Protein AF-A0A6C0LN62-F1 (afdb_monomer)

Sequence (172 aa):
MAEINFSLLSEVIFTNDKAFKDIDTPTAKMLKCVSKNASLNKNIQMKIDVCKARYYFNKITDIINSVILNKEFFKRQHIGIPKINLTDFITEFDKENEVVKDGFRELIVIQYKLSLHYYTKARDYEMDDYLEDCVQYKKVLQTLGYYDYYKNYVVSKPHFIMSPENLYEYIL

Organism: NCBI:txid1070528

Secondary structure (DSSP, 8-state):
-PPP-HHHHHHHHHS-TTTTTT--HHHHHHHHHHHHHHHT-HHHHHHHHHHHHHHHHHHHHHHHHHHHHTHHHHHHTTPPPPPPP-HHHHHHHTTS-HHHHHHHHHHHHHHHHHHHHHHHH--TTTHHHHHHHHHHHHHHHHHTT-HHHHHH----S----SSTTGGG----

Mean predicted aligned error: 12.51 Å

pLDDT: mean 73.78, std 18.32, range [29.05, 95.0]

Radius of gyration: 20.53 Å; Cα contacts (8 Å, |Δi|>4): 91; chains: 1; bounding box: 46×41×60 Å

Nearest PDB structures (foldseek):
  4h6y-assembly2_B  TM=2.936E-01  e=4.068E+00  Homo sapiens
  6xcs-assembly2_B  TM=3.409E-01  e=6.488E+00  Klebsiella pneumoniae

Solvent-accessible surface area (backbone atoms only — not comparable to full-atom values): 10225 Å² total; per-residue (Å²): 132,85,79,81,62,62,66,61,55,50,52,65,71,73,72,43,80,77,77,55,73,84,55,53,71,70,59,49,51,50,52,52,50,52,52,54,53,44,69,68,30,64,71,55,44,52,52,50,32,50,53,48,12,49,49,54,48,50,54,51,49,51,55,49,48,56,48,60,74,43,37,64,60,27,55,75,69,76,39,76,75,72,75,84,83,53,66,69,58,47,69,58,55,70,74,56,55,69,66,25,51,51,48,29,52,51,53,53,44,51,50,36,52,49,27,48,52,50,32,77,67,42,55,87,90,52,29,66,62,27,46,49,49,33,53,46,43,48,49,51,29,58,73,74,66,42,48,66,56,50,74,70,60,66,91,76,69,95,79,76,75,90,68,89,75,71,82,73,78,78,77,131

Structure (mmCIF, N/CA/C/O backbone):
data_AF-A0A6C0LN62-F1
#
_entry.id   AF-A0A6C0LN62-F1
#
loop_
_atom_site.group_PDB
_atom_site.id
_atom_site.type_symbol
_atom_site.label_atom_id
_atom_site.label_alt_id
_atom_site.label_comp_id
_atom_site.label_asym_id
_atom_site.label_entity_id
_atom_site.label_seq_id
_atom_site.pdbx_PDB_ins_code
_atom_site.Cartn_x
_atom_site.Cartn_y
_atom_site.Cartn_z
_atom_site.occupancy
_atom_site.B_iso_or_equiv
_atom_site.auth_seq_id
_atom_site.auth_comp_id
_atom_site.auth_asym_id
_atom_site.auth_atom_id
_atom_site.pdbx_PDB_model_num
ATOM 1 N N . MET A 1 1 ? -12.038 29.702 20.706 1.00 35.75 1 MET A N 1
ATOM 2 C CA . MET A 1 1 ? -11.990 28.427 21.455 1.00 35.75 1 MET A CA 1
ATOM 3 C C . MET A 1 1 ? -10.961 27.553 20.770 1.00 35.75 1 MET A C 1
ATOM 5 O O . MET A 1 1 ? -11.024 27.462 19.554 1.00 35.75 1 MET A O 1
ATOM 9 N N . ALA A 1 2 ? -9.987 27.009 21.500 1.00 36.91 2 ALA A N 1
ATOM 10 C CA . ALA A 1 2 ? -9.005 26.100 20.913 1.00 36.91 2 ALA A CA 1
ATOM 11 C C . ALA A 1 2 ? -9.698 24.775 20.562 1.00 36.91 2 ALA A C 1
ATOM 13 O O . ALA A 1 2 ? -10.388 24.206 21.410 1.00 36.91 2 ALA A O 1
ATOM 14 N N . GLU A 1 3 ? -9.561 24.316 19.318 1.00 44.09 3 GLU A N 1
ATOM 15 C CA . GLU A 1 3 ? -10.065 23.007 18.907 1.00 44.09 3 GLU A CA 1
ATOM 16 C C . GLU A 1 3 ? -9.348 21.904 19.686 1.00 44.09 3 GLU A C 1
ATOM 18 O O . GLU A 1 3 ? -8.122 21.884 19.805 1.00 44.09 3 GLU A O 1
ATOM 23 N N . ILE A 1 4 ? -10.130 20.981 20.243 1.00 46.75 4 ILE A N 1
ATOM 24 C CA . ILE A 1 4 ? -9.597 19.827 20.960 1.00 46.75 4 ILE A CA 1
ATOM 25 C C . ILE A 1 4 ? -8.870 18.941 19.944 1.00 46.75 4 ILE A C 1
ATOM 27 O O . ILE A 1 4 ? -9.472 18.427 19.002 1.00 46.75 4 ILE A O 1
ATOM 31 N N . ASN A 1 5 ? -7.566 18.743 20.140 1.00 52.38 5 ASN A N 1
ATOM 32 C CA . ASN A 1 5 ? -6.755 17.896 19.274 1.00 52.38 5 ASN A CA 1
ATOM 33 C C . ASN A 1 5 ? -7.035 16.410 19.567 1.00 52.38 5 ASN A C 1
ATOM 35 O O . ASN A 1 5 ? -6.398 15.778 20.411 1.00 52.38 5 ASN A O 1
ATOM 39 N N . PHE A 1 6 ? -8.013 15.852 18.854 1.00 52.00 6 PHE A N 1
ATOM 40 C CA . PHE A 1 6 ? -8.444 14.461 19.004 1.00 52.00 6 PHE A CA 1
ATOM 41 C C . PHE A 1 6 ? -7.356 13.430 18.661 1.00 52.00 6 PHE A C 1
ATOM 43 O O . PHE A 1 6 ? -7.408 12.323 19.189 1.00 52.00 6 PHE A O 1
ATOM 50 N N . SER A 1 7 ? -6.365 13.789 17.833 1.00 45.50 7 SER A N 1
ATOM 51 C CA . SER A 1 7 ? -5.235 12.908 17.497 1.00 45.50 7 SER A CA 1
ATOM 52 C C . SER A 1 7 ? -4.346 12.673 18.719 1.00 45.50 7 SER A C 1
ATOM 54 O O . SER A 1 7 ? -4.024 11.532 19.048 1.00 45.50 7 SER A O 1
ATOM 56 N N . LEU A 1 8 ? -4.040 13.753 19.444 1.00 52.66 8 LEU A N 1
ATOM 57 C CA . LEU A 1 8 ? -3.261 13.710 20.681 1.00 52.66 8 LEU A CA 1
ATOM 58 C C . LEU A 1 8 ? -3.996 12.915 21.773 1.00 52.66 8 LEU A C 1
ATOM 60 O O . LEU A 1 8 ? -3.402 12.121 22.493 1.00 52.66 8 LEU A O 1
ATOM 64 N N . LEU A 1 9 ? -5.318 13.087 21.859 1.00 53.41 9 LEU A N 1
ATOM 65 C CA . LEU A 1 9 ? -6.171 12.356 22.799 1.00 53.41 9 LEU A CA 1
ATOM 66 C C . LEU A 1 9 ? -6.184 10.847 22.519 1.00 53.41 9 LEU A C 1
ATOM 68 O O . LEU A 1 9 ? -6.093 10.058 23.457 1.00 53.41 9 LEU A O 1
ATOM 72 N N . SER A 1 10 ? -6.255 10.436 21.249 1.00 51.62 10 SER A N 1
ATOM 73 C CA . SER A 1 10 ? -6.170 9.015 20.893 1.00 51.62 10 SER A CA 1
ATOM 74 C C . SER A 1 10 ? -4.791 8.419 21.191 1.00 51.62 10 SER A C 1
ATOM 76 O O . SER A 1 10 ? -4.705 7.317 21.725 1.00 51.62 10 SER A O 1
ATOM 78 N N . GLU A 1 11 ? -3.714 9.157 20.935 1.00 52.75 11 GLU A N 1
ATOM 79 C CA . GLU A 1 11 ? -2.347 8.701 21.205 1.00 52.75 11 GLU A CA 1
ATOM 80 C C . GLU A 1 11 ? -2.086 8.533 22.714 1.00 52.75 11 GLU A C 1
ATOM 82 O O . GLU A 1 11 ? -1.524 7.530 23.152 1.00 52.75 11 GLU A O 1
ATOM 87 N N . VAL A 1 12 ? -2.580 9.448 23.550 1.00 57.44 12 VAL A N 1
ATOM 88 C CA . VAL A 1 12 ? -2.440 9.340 25.013 1.00 57.44 12 VAL A CA 1
ATOM 89 C C . VAL A 1 12 ? -3.229 8.154 25.583 1.00 57.44 12 VAL A C 1
ATOM 91 O O . VAL A 1 12 ? -2.755 7.489 26.503 1.00 57.44 12 VAL A O 1
ATOM 94 N N . ILE A 1 13 ? -4.415 7.860 25.041 1.00 58.22 13 ILE A N 1
ATOM 95 C CA . ILE A 1 13 ? -5.285 6.788 25.550 1.00 58.22 13 ILE A CA 1
ATOM 96 C C . ILE A 1 13 ? -4.774 5.391 25.161 1.00 58.22 13 ILE A C 1
ATOM 98 O O . ILE A 1 13 ? -4.881 4.469 25.968 1.00 58.22 13 ILE A O 1
ATOM 102 N N . PHE A 1 14 ? -4.224 5.215 23.955 1.00 55.19 14 PHE A N 1
ATOM 103 C CA . PHE A 1 14 ? -3.943 3.879 23.408 1.00 55.19 14 PHE A CA 1
ATOM 104 C C . PHE A 1 14 ? -2.482 3.415 23.499 1.00 55.19 14 PHE A C 1
ATOM 106 O O . PHE A 1 14 ? -2.221 2.242 23.239 1.00 55.19 14 PHE A O 1
ATOM 113 N N . THR A 1 15 ? -1.532 4.275 23.882 1.00 49.94 15 THR A N 1
ATOM 114 C CA . THR A 1 15 ? -0.095 3.950 23.740 1.00 49.94 15 THR A CA 1
ATOM 115 C C . THR A 1 15 ? 0.636 3.669 25.054 1.00 49.94 15 THR A C 1
ATOM 117 O O . THR A 1 15 ? 1.850 3.475 25.038 1.00 49.94 15 THR A O 1
ATOM 120 N N . ASN A 1 16 ? -0.036 3.662 26.214 1.00 46.75 16 ASN A N 1
ATOM 121 C CA . ASN A 1 16 ? 0.718 3.673 27.470 1.00 46.75 16 ASN A CA 1
ATOM 122 C C . ASN A 1 16 ? 0.075 2.924 28.644 1.00 46.75 16 ASN A C 1
ATOM 124 O O . ASN A 1 16 ? -0.342 3.536 29.619 1.00 46.75 16 ASN A O 1
ATOM 128 N N . ASP A 1 17 ? 0.111 1.588 28.627 1.00 47.72 17 ASP A N 1
ATOM 129 C CA . ASP A 1 17 ? -0.267 0.750 29.783 1.00 47.72 17 ASP A CA 1
ATOM 130 C C . ASP A 1 17 ? 0.507 1.104 31.072 1.00 47.72 17 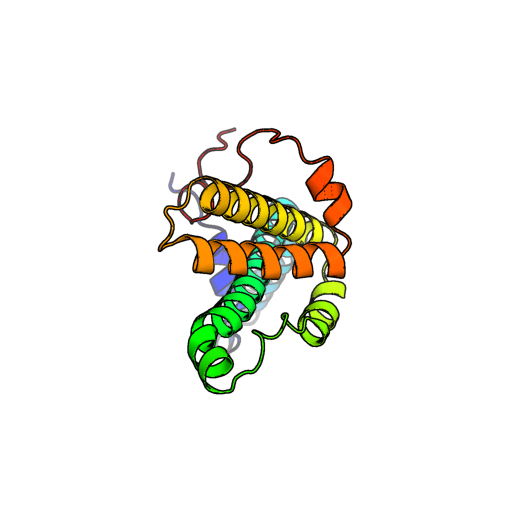ASP A C 1
ATOM 132 O O . ASP A 1 17 ? -0.004 0.935 32.179 1.00 47.72 17 ASP A O 1
ATOM 136 N N . LYS A 1 18 ? 1.725 1.662 30.960 1.00 53.06 18 LYS A N 1
ATOM 137 C CA . LYS A 1 18 ? 2.488 2.171 32.115 1.00 53.06 18 LYS A CA 1
ATOM 138 C C . LYS A 1 18 ? 1.925 3.477 32.686 1.00 53.06 18 LYS A C 1
ATOM 140 O O . LYS A 1 18 ? 2.114 3.718 33.874 1.00 53.06 18 LYS A O 1
ATOM 145 N N . ALA A 1 19 ? 1.230 4.294 31.892 1.00 54.47 19 ALA A N 1
ATOM 146 C CA . ALA A 1 19 ? 0.643 5.557 32.347 1.00 54.47 19 ALA A CA 1
ATOM 147 C C . ALA A 1 19 ? -0.597 5.363 33.235 1.00 54.47 19 ALA A C 1
ATOM 149 O O . ALA A 1 19 ? -0.949 6.264 33.990 1.00 54.47 19 ALA A O 1
ATOM 150 N N . PHE A 1 20 ? -1.238 4.189 33.185 1.00 54.16 20 PHE A N 1
ATOM 151 C CA . PHE A 1 20 ? -2.450 3.899 33.961 1.00 54.16 20 PHE A CA 1
ATOM 152 C C . PHE A 1 20 ? -2.185 3.116 35.256 1.00 54.16 20 PHE A C 1
ATOM 154 O O . PHE A 1 20 ? -3.134 2.734 35.939 1.00 54.16 20 PHE A O 1
ATOM 161 N N . LYS A 1 21 ? -0.914 2.884 35.619 1.00 55.66 21 LYS A N 1
ATOM 162 C CA . LYS A 1 21 ? -0.539 2.050 36.774 1.00 55.66 21 LYS A CA 1
ATOM 163 C C . LYS A 1 21 ? -0.995 2.627 38.125 1.00 55.66 21 LYS A C 1
ATOM 165 O O . LYS A 1 21 ? -1.314 1.851 39.019 1.00 55.66 21 LYS A O 1
ATOM 170 N N . ASP A 1 22 ? -1.086 3.954 38.230 1.00 60.59 22 ASP A N 1
ATOM 171 C CA . ASP A 1 22 ? -1.405 4.680 39.470 1.00 60.59 22 ASP A CA 1
ATOM 172 C C . ASP A 1 22 ? -2.744 5.442 39.403 1.00 60.59 22 ASP A C 1
ATOM 174 O O . ASP A 1 22 ? -2.982 6.381 40.162 1.00 60.59 22 ASP A O 1
ATOM 178 N N . ILE A 1 23 ? -3.634 5.072 38.477 1.00 63.00 23 ILE A N 1
ATOM 179 C CA . ILE A 1 23 ? -4.915 5.761 38.294 1.00 63.00 23 ILE A CA 1
ATOM 180 C C . ILE A 1 23 ? -5.984 5.147 39.200 1.00 63.00 23 ILE A C 1
ATOM 182 O O . ILE A 1 23 ? -6.214 3.936 39.194 1.00 63.00 23 ILE A O 1
ATOM 186 N N . ASP A 1 24 ? -6.667 5.996 39.972 1.00 66.75 24 ASP A N 1
ATOM 187 C CA . ASP A 1 24 ? -7.747 5.564 40.850 1.00 66.75 24 ASP A CA 1
ATOM 188 C C . ASP A 1 24 ? -8.905 4.922 40.062 1.00 66.75 24 ASP A C 1
ATOM 190 O O . ASP A 1 24 ? -9.157 5.197 38.885 1.00 66.75 24 ASP A O 1
ATOM 194 N N . THR A 1 25 ? -9.629 4.018 40.724 1.00 58.81 25 THR A N 1
ATOM 195 C CA . THR A 1 25 ? -10.687 3.221 40.086 1.00 58.81 25 THR A CA 1
ATOM 196 C C . THR A 1 25 ? -11.783 4.074 39.415 1.00 58.81 25 THR A C 1
ATOM 198 O O . THR A 1 25 ? -12.202 3.712 38.309 1.00 58.81 25 THR A O 1
ATOM 201 N N . PRO A 1 26 ? -12.282 5.174 40.017 1.00 60.34 26 PRO A N 1
ATOM 202 C CA . PRO A 1 26 ? -13.168 6.122 39.336 1.00 60.34 26 PRO A CA 1
ATOM 203 C C . PRO A 1 26 ? -12.597 6.684 38.027 1.00 60.34 26 PRO A C 1
ATOM 205 O O . PRO A 1 26 ? -13.256 6.586 36.986 1.00 60.34 26 PRO A O 1
ATOM 208 N N . THR A 1 27 ? -11.369 7.197 38.049 1.00 59.53 27 THR A N 1
ATOM 209 C CA . THR A 1 27 ? -10.712 7.787 36.875 1.00 59.53 27 THR A CA 1
ATOM 210 C C . THR A 1 27 ? -10.489 6.741 35.776 1.00 59.53 27 THR A C 1
ATOM 212 O O . THR A 1 27 ? -10.807 6.986 34.608 1.00 59.53 27 THR A O 1
ATOM 215 N N . ALA A 1 28 ? -10.081 5.519 36.132 1.00 55.53 28 ALA A N 1
ATOM 216 C CA . ALA A 1 28 ? -9.950 4.406 35.186 1.00 55.53 28 ALA A CA 1
ATOM 217 C C . ALA A 1 28 ? -11.295 4.018 34.536 1.00 55.53 28 ALA A C 1
ATOM 219 O O . ALA A 1 28 ? -11.364 3.739 33.335 1.00 55.53 28 ALA A O 1
ATOM 220 N N . LYS A 1 29 ? -12.399 4.039 35.299 1.00 52.84 29 LYS A N 1
ATOM 221 C CA . LYS A 1 29 ? -13.753 3.789 34.769 1.00 52.84 29 LYS A CA 1
ATOM 222 C C . LYS A 1 29 ? -14.208 4.891 33.813 1.00 52.84 29 LYS A C 1
ATOM 224 O O . LYS A 1 29 ? -14.812 4.576 32.785 1.00 52.84 29 LYS A O 1
ATOM 229 N N . MET A 1 30 ? -13.912 6.154 34.121 1.00 59.22 30 MET A N 1
ATOM 230 C CA . MET A 1 30 ? -14.216 7.282 33.234 1.00 59.22 30 MET A CA 1
ATOM 231 C C . MET A 1 30 ? -13.441 7.175 31.922 1.00 59.22 30 MET A C 1
ATOM 233 O O . MET A 1 30 ? -14.051 7.235 30.857 1.00 59.22 30 MET A O 1
ATOM 237 N N . LEU A 1 31 ? -12.135 6.913 31.985 1.00 61.28 31 LEU A N 1
ATOM 238 C CA . LEU A 1 31 ? -11.294 6.702 30.804 1.00 61.28 31 LEU A CA 1
ATOM 239 C C . LEU A 1 31 ? -11.781 5.524 29.957 1.00 61.28 31 LEU A C 1
ATOM 241 O O . LEU A 1 31 ? -11.891 5.649 28.738 1.00 61.28 31 LEU A O 1
ATOM 245 N N . LYS A 1 32 ? -12.169 4.407 30.585 1.00 53.75 32 LYS A N 1
ATOM 246 C CA . LYS A 1 32 ? -12.776 3.264 29.887 1.00 53.75 32 LYS A CA 1
ATOM 247 C C . LYS A 1 32 ? -14.087 3.641 29.190 1.00 53.75 32 LYS A C 1
ATOM 249 O O . LYS A 1 32 ? -14.323 3.203 28.066 1.00 53.75 32 LYS A O 1
ATOM 254 N N . CYS A 1 33 ? -14.935 4.446 29.830 1.00 57.22 33 CYS A N 1
ATOM 255 C CA . CYS A 1 33 ? -16.197 4.916 29.253 1.00 57.22 33 CYS A CA 1
ATOM 256 C C . CYS A 1 33 ? -15.961 5.857 28.063 1.00 57.22 33 CYS A C 1
ATOM 258 O O . CYS A 1 33 ? -16.545 5.660 26.999 1.00 57.22 33 CYS A O 1
ATOM 260 N N . VAL A 1 34 ? -15.049 6.821 28.210 1.00 63.84 34 VAL A N 1
ATOM 261 C CA . VAL A 1 34 ? -14.647 7.736 27.133 1.00 63.84 34 VAL A CA 1
ATOM 262 C C . VAL A 1 34 ? -14.054 6.957 25.963 1.00 63.84 34 VAL A C 1
ATOM 264 O O . VAL A 1 34 ? -14.475 7.168 24.834 1.00 63.84 34 VAL A O 1
ATOM 267 N N . SER A 1 35 ? -13.166 5.996 26.225 1.00 61.06 35 SER A N 1
ATOM 268 C CA . SER A 1 35 ? -12.560 5.142 25.192 1.00 61.06 35 SER A CA 1
ATOM 269 C C . SER A 1 35 ? -13.602 4.291 24.467 1.00 61.06 35 SER A C 1
ATOM 271 O O . SER A 1 35 ? -13.575 4.189 23.244 1.00 61.06 35 SER A O 1
ATOM 273 N N . LYS A 1 36 ? -14.570 3.729 25.205 1.00 63.81 36 LYS A N 1
ATOM 274 C CA . LYS A 1 36 ? -15.691 2.973 24.630 1.00 63.81 36 LYS A CA 1
ATOM 275 C C . LYS A 1 36 ? -16.602 3.861 23.778 1.00 63.81 36 LYS A C 1
ATOM 277 O O . LYS A 1 36 ? -17.064 3.436 22.731 1.00 63.81 36 LYS A O 1
ATOM 282 N N . ASN A 1 37 ? -16.876 5.089 24.205 1.00 66.00 37 ASN A N 1
ATOM 283 C CA . ASN A 1 37 ? -17.701 6.012 23.425 1.00 66.00 37 ASN A CA 1
ATOM 284 C C . ASN A 1 37 ? -16.940 6.562 22.211 1.00 66.00 37 ASN A C 1
ATOM 286 O O . ASN A 1 37 ? -17.536 6.770 21.157 1.00 66.00 37 ASN A O 1
ATOM 290 N N . ALA A 1 38 ? -15.626 6.750 22.334 1.00 65.75 38 ALA A N 1
ATOM 291 C CA . ALA A 1 38 ? -14.758 7.141 21.235 1.00 65.75 38 ALA A CA 1
ATOM 292 C C . ALA A 1 38 ? -14.659 6.039 20.171 1.00 65.75 38 ALA A C 1
ATOM 294 O O . ALA A 1 38 ? -14.743 6.352 18.988 1.00 65.75 38 ALA A O 1
ATOM 295 N N . SER A 1 39 ? -14.578 4.762 20.563 1.00 61.25 39 SER A N 1
ATOM 296 C CA . SER A 1 39 ? -14.586 3.641 19.608 1.00 61.25 39 SER A CA 1
ATOM 297 C C . SER A 1 39 ? -15.930 3.456 18.896 1.00 61.25 39 SER A C 1
ATOM 299 O O . SER A 1 39 ? -15.983 2.895 17.806 1.00 61.25 39 SER A O 1
ATOM 301 N N . LEU A 1 40 ? -17.022 3.959 19.478 1.00 71.88 40 LEU A N 1
ATOM 302 C CA . LEU A 1 40 ? -18.343 4.003 18.843 1.00 71.88 40 LEU A CA 1
ATOM 303 C C . LEU A 1 40 ? -18.545 5.256 17.975 1.00 71.88 40 LEU A C 1
ATOM 305 O O . LEU A 1 40 ? -19.525 5.346 17.230 1.00 71.88 40 LEU A O 1
ATOM 309 N N . ASN A 1 41 ? -17.638 6.234 18.053 1.00 75.94 41 ASN A N 1
ATOM 310 C CA . ASN A 1 41 ? -17.713 7.446 17.257 1.00 75.94 41 ASN A CA 1
ATOM 311 C C . ASN A 1 41 ? -17.158 7.187 15.850 1.00 75.94 41 ASN A C 1
ATOM 313 O O . ASN A 1 41 ? -15.955 7.013 15.653 1.00 75.94 41 ASN A O 1
ATOM 317 N N . LYS A 1 42 ? -18.045 7.233 14.852 1.00 72.94 42 LYS A N 1
ATOM 318 C CA . LYS A 1 42 ? -17.702 6.979 13.445 1.00 72.94 42 LYS A CA 1
ATOM 319 C C . LYS A 1 42 ? -16.600 7.898 12.908 1.00 72.94 42 LYS A C 1
ATOM 321 O O . LYS A 1 42 ? -15.765 7.439 12.140 1.00 72.94 42 LYS A O 1
ATOM 326 N N . ASN A 1 43 ? -16.562 9.165 13.327 1.00 68.44 43 ASN A N 1
ATOM 327 C CA . ASN A 1 43 ? -15.561 10.123 12.849 1.00 68.44 43 ASN A CA 1
ATOM 328 C C . ASN A 1 43 ? -14.170 9.811 13.415 1.00 68.44 43 ASN A C 1
ATOM 330 O O . ASN A 1 43 ? -13.174 9.939 12.705 1.00 68.44 43 ASN A O 1
ATOM 334 N N . ILE A 1 44 ? -14.098 9.383 14.680 1.00 69.31 44 ILE A N 1
ATOM 335 C CA . ILE A 1 44 ? -12.841 8.950 15.307 1.00 69.31 44 ILE A CA 1
ATOM 336 C C . ILE A 1 44 ? -12.361 7.653 14.655 1.00 69.31 44 ILE A C 1
ATOM 338 O O . ILE A 1 44 ? -11.200 7.572 14.260 1.00 69.31 44 ILE A O 1
ATOM 342 N N . GLN A 1 45 ? -13.259 6.682 14.470 1.00 71.31 45 GLN A N 1
ATOM 343 C CA . GLN A 1 45 ? -12.933 5.416 13.815 1.00 71.31 45 GLN A CA 1
ATOM 344 C C . GLN A 1 45 ? -12.401 5.638 12.392 1.00 71.31 45 GLN A C 1
ATOM 346 O O . GLN A 1 45 ? -11.340 5.128 12.051 1.00 71.31 45 GLN A O 1
ATOM 351 N N . MET A 1 46 ? -13.059 6.495 11.608 1.00 71.38 46 MET A N 1
ATOM 352 C CA . MET A 1 46 ? -12.608 6.846 10.261 1.00 71.38 46 MET A CA 1
ATOM 353 C C . MET A 1 46 ? -11.213 7.487 10.261 1.00 71.38 46 MET A C 1
ATOM 355 O O . MET A 1 46 ? -10.385 7.149 9.420 1.00 71.38 46 MET A O 1
ATOM 359 N N . LYS A 1 47 ? -10.906 8.379 11.216 1.00 73.25 47 LYS A N 1
ATOM 360 C CA . LYS A 1 47 ? -9.551 8.949 11.345 1.00 73.25 47 LYS A CA 1
ATOM 361 C C . LYS A 1 47 ? -8.507 7.881 11.684 1.00 73.25 47 LYS A C 1
ATOM 363 O O . LYS A 1 47 ? -7.418 7.909 11.117 1.00 73.25 47 LYS A O 1
ATOM 368 N N . ILE A 1 48 ? -8.838 6.937 12.566 1.00 75.25 48 ILE A N 1
ATOM 369 C CA . ILE A 1 48 ? -7.961 5.804 12.898 1.00 75.25 48 ILE A CA 1
ATOM 370 C C . ILE A 1 48 ? -7.709 4.944 11.655 1.00 75.25 48 ILE A C 1
ATOM 372 O O . ILE A 1 48 ? -6.559 4.607 11.373 1.00 75.25 48 ILE A O 1
ATOM 376 N N . ASP A 1 49 ? -8.753 4.635 10.887 1.00 79.25 49 ASP A N 1
ATOM 377 C CA . ASP A 1 49 ? -8.641 3.834 9.667 1.00 79.25 49 ASP A CA 1
ATOM 378 C C . ASP A 1 49 ? -7.778 4.539 8.604 1.00 79.25 49 ASP A C 1
ATOM 380 O O . ASP A 1 49 ? -6.924 3.909 7.980 1.00 79.25 49 ASP A O 1
ATOM 384 N N . VAL A 1 50 ? -7.895 5.866 8.463 1.00 78.50 50 VAL A N 1
ATOM 385 C CA . VAL A 1 50 ? -7.015 6.668 7.590 1.00 78.50 50 VAL A CA 1
ATOM 386 C C . VAL A 1 50 ? -5.555 6.611 8.051 1.00 78.50 50 VAL A C 1
ATOM 388 O O . VAL A 1 50 ? -4.651 6.436 7.230 1.00 78.50 50 VAL A O 1
ATOM 391 N N . CYS A 1 51 ? -5.295 6.732 9.355 1.00 81.44 51 CYS A N 1
ATOM 392 C CA . CYS A 1 51 ? -3.940 6.600 9.897 1.00 81.44 51 CYS A CA 1
ATOM 393 C C . CYS A 1 51 ? -3.365 5.199 9.648 1.00 81.44 51 CYS A C 1
ATOM 395 O O . CYS A 1 51 ? -2.203 5.073 9.262 1.00 81.44 51 CYS A O 1
ATOM 397 N N . LYS A 1 52 ? -4.180 4.151 9.796 1.00 85.44 52 LYS A N 1
ATOM 398 C CA . LYS A 1 52 ? -3.783 2.775 9.479 1.00 85.44 52 LYS A CA 1
ATOM 399 C C . LYS A 1 52 ? -3.496 2.575 7.993 1.00 85.44 52 LYS A C 1
ATOM 401 O O . LYS A 1 52 ? -2.483 1.973 7.655 1.00 85.44 52 LYS A O 1
ATOM 406 N N . ALA A 1 53 ? -4.324 3.116 7.100 1.00 85.44 53 ALA A N 1
ATOM 407 C CA . ALA A 1 53 ? -4.072 3.056 5.660 1.00 85.44 53 ALA A CA 1
ATOM 408 C C . ALA A 1 53 ? -2.703 3.664 5.304 1.00 85.44 53 ALA A C 1
ATOM 410 O O . ALA A 1 53 ? -1.928 3.073 4.549 1.00 85.44 53 ALA A O 1
ATOM 411 N N . ARG A 1 54 ? -2.363 4.805 5.921 1.00 86.69 54 ARG A N 1
ATOM 412 C CA . ARG A 1 54 ? -1.039 5.438 5.788 1.00 86.69 54 ARG A CA 1
ATOM 413 C C . ARG A 1 54 ? 0.085 4.588 6.370 1.00 86.69 54 ARG A C 1
ATOM 415 O O . ARG A 1 54 ? 1.146 4.509 5.763 1.00 86.69 54 ARG A O 1
ATOM 422 N N . TYR A 1 55 ? -0.138 3.944 7.513 1.00 92.06 55 TYR A N 1
ATOM 423 C CA . TYR A 1 55 ? 0.836 3.023 8.097 1.00 92.06 55 TYR A CA 1
ATOM 424 C C . TYR A 1 55 ? 1.199 1.898 7.117 1.00 92.06 55 TYR A C 1
ATOM 426 O O . TYR A 1 55 ? 2.380 1.686 6.844 1.00 92.06 55 TYR A O 1
ATOM 434 N N . TYR A 1 56 ? 0.203 1.239 6.515 1.00 94.81 56 TYR A N 1
ATOM 435 C CA . TYR A 1 56 ? 0.455 0.197 5.514 1.00 94.81 56 TYR A CA 1
ATOM 436 C C . TYR A 1 56 ? 1.122 0.746 4.249 1.00 94.81 56 TYR A C 1
ATOM 438 O O . TYR A 1 56 ? 2.001 0.091 3.689 1.00 94.81 56 TYR A O 1
ATOM 446 N N . PHE A 1 57 ? 0.754 1.954 3.815 1.00 94.56 57 PHE A N 1
ATOM 447 C CA . PHE A 1 57 ? 1.404 2.622 2.687 1.00 94.56 57 PHE A CA 1
ATOM 448 C C . PHE A 1 57 ? 2.892 2.886 2.949 1.00 94.56 57 PHE A C 1
ATOM 450 O O . PHE A 1 57 ? 3.734 2.546 2.117 1.00 94.56 57 PHE A O 1
ATOM 457 N N . ASN A 1 58 ? 3.233 3.427 4.118 1.00 92.19 58 ASN A N 1
ATOM 458 C CA . ASN A 1 58 ? 4.625 3.659 4.499 1.00 92.19 58 ASN A CA 1
ATOM 459 C C . ASN A 1 58 ? 5.387 2.335 4.589 1.00 92.19 58 ASN A C 1
ATOM 461 O O . ASN A 1 58 ? 6.460 2.210 4.014 1.00 92.19 58 ASN A O 1
ATOM 465 N N . LYS A 1 59 ? 4.783 1.310 5.199 1.00 94.62 59 LYS A N 1
ATOM 466 C CA . LYS A 1 59 ? 5.374 -0.028 5.294 1.00 94.62 59 LYS A CA 1
ATOM 467 C C . LYS A 1 59 ? 5.705 -0.619 3.921 1.00 94.62 59 LYS A C 1
ATOM 469 O O . LYS A 1 59 ? 6.776 -1.196 3.757 1.00 94.62 59 LYS A O 1
ATOM 474 N N . ILE A 1 60 ? 4.826 -0.470 2.924 1.00 94.69 60 ILE A N 1
ATOM 475 C CA . ILE A 1 60 ? 5.128 -0.959 1.571 1.00 94.69 60 ILE A CA 1
ATOM 476 C C . ILE A 1 60 ? 6.184 -0.109 0.872 1.00 94.69 60 ILE A C 1
ATOM 478 O O . ILE A 1 60 ? 7.038 -0.657 0.180 1.00 94.69 60 ILE A O 1
ATOM 482 N N . THR A 1 61 ? 6.150 1.205 1.082 1.00 92.31 61 THR A N 1
ATOM 483 C CA . THR A 1 61 ? 7.155 2.132 0.558 1.00 92.31 61 THR A CA 1
ATOM 484 C C . THR A 1 61 ? 8.539 1.789 1.106 1.00 92.31 61 THR A C 1
ATOM 486 O O . THR A 1 61 ? 9.493 1.717 0.340 1.00 92.31 61 THR A O 1
ATOM 489 N N . ASP A 1 62 ? 8.650 1.472 2.395 1.00 92.31 62 ASP A N 1
ATOM 490 C CA . ASP A 1 62 ? 9.905 1.054 3.024 1.00 92.31 62 ASP A CA 1
ATOM 491 C C . ASP A 1 62 ? 10.425 -0.266 2.436 1.00 92.31 62 ASP A C 1
ATOM 493 O O . ASP A 1 62 ? 11.615 -0.390 2.135 1.00 92.31 62 ASP A O 1
ATOM 497 N N . ILE A 1 63 ? 9.534 -1.238 2.199 1.00 91.75 63 ILE A N 1
ATOM 498 C CA . ILE A 1 63 ? 9.885 -2.499 1.527 1.00 91.75 63 ILE A CA 1
ATOM 499 C C . ILE A 1 63 ? 10.415 -2.219 0.113 1.00 91.75 63 ILE A C 1
ATOM 501 O O . ILE A 1 63 ? 11.465 -2.745 -0.259 1.00 91.75 63 ILE A O 1
ATOM 505 N N . ILE A 1 64 ? 9.738 -1.371 -0.662 1.00 91.00 64 ILE A N 1
ATOM 506 C CA . ILE A 1 64 ? 10.159 -0.993 -2.019 1.00 91.00 64 ILE A CA 1
ATOM 507 C C . ILE A 1 64 ? 11.514 -0.278 -1.991 1.00 91.00 64 ILE A C 1
ATOM 509 O O . ILE A 1 64 ? 12.441 -0.692 -2.690 1.00 91.00 64 ILE A O 1
ATOM 513 N N . ASN A 1 65 ? 11.667 0.726 -1.131 1.00 89.31 65 ASN A N 1
ATOM 514 C CA . ASN A 1 65 ? 12.906 1.481 -0.973 1.00 89.31 65 ASN A CA 1
ATOM 515 C C . ASN A 1 65 ? 14.072 0.567 -0.594 1.00 89.31 65 ASN A C 1
ATOM 517 O O . ASN A 1 65 ? 15.169 0.723 -1.121 1.00 89.31 65 ASN A O 1
ATOM 521 N N . SER A 1 66 ? 13.843 -0.430 0.266 1.00 87.94 66 SER A N 1
ATOM 522 C CA . SER A 1 66 ? 14.880 -1.400 0.626 1.00 87.94 66 SER A CA 1
ATOM 523 C C . SER A 1 66 ? 15.373 -2.214 -0.578 1.00 87.94 66 SER A C 1
ATOM 525 O O . SER A 1 66 ? 16.566 -2.498 -0.682 1.00 87.94 66 SER A O 1
ATOM 527 N N . VAL A 1 67 ? 14.491 -2.549 -1.524 1.00 86.00 67 VAL A N 1
ATOM 528 C CA . VAL A 1 67 ? 14.864 -3.248 -2.762 1.00 86.00 67 VAL A CA 1
ATOM 529 C C . VAL A 1 67 ? 15.657 -2.319 -3.682 1.00 86.00 67 VAL A C 1
ATOM 531 O O . VAL A 1 67 ? 16.709 -2.714 -4.188 1.00 86.00 67 VAL A O 1
ATOM 534 N N . ILE A 1 68 ? 15.192 -1.080 -3.851 1.00 84.94 68 ILE A N 1
ATOM 535 C CA . ILE A 1 68 ? 15.810 -0.088 -4.742 1.00 84.94 68 ILE A CA 1
ATOM 536 C C . ILE A 1 68 ? 17.189 0.341 -4.230 1.00 84.94 68 ILE A C 1
ATOM 538 O O . ILE A 1 68 ? 18.148 0.372 -4.999 1.00 84.94 68 ILE A O 1
ATOM 542 N N . LEU A 1 69 ? 17.343 0.597 -2.928 1.00 84.38 69 LEU A N 1
ATOM 543 C CA . LEU A 1 69 ? 18.632 0.969 -2.330 1.00 84.38 69 LEU A CA 1
ATOM 544 C C . LEU A 1 69 ? 19.695 -0.124 -2.507 1.00 84.38 69 LEU A C 1
ATOM 546 O O . LEU A 1 69 ? 20.880 0.175 -2.642 1.00 84.38 69 LEU A O 1
ATOM 550 N N . ASN A 1 70 ? 19.278 -1.389 -2.570 1.00 83.00 70 ASN A N 1
ATOM 551 C CA . ASN A 1 70 ? 20.173 -2.520 -2.802 1.00 83.00 70 ASN A CA 1
ATOM 552 C C . ASN A 1 70 ? 20.415 -2.816 -4.298 1.00 83.00 70 ASN A C 1
ATOM 554 O O . ASN A 1 70 ? 21.111 -3.782 -4.620 1.00 83.00 70 ASN A O 1
ATOM 558 N N . LYS A 1 71 ? 19.915 -1.989 -5.232 1.00 80.12 71 LYS A N 1
ATOM 559 C CA . LYS A 1 71 ? 20.056 -2.215 -6.685 1.00 80.12 71 LYS A CA 1
ATOM 560 C C . LYS A 1 71 ? 21.502 -2.419 -7.134 1.00 80.12 71 LYS A C 1
ATOM 562 O O . LYS A 1 71 ? 21.786 -3.326 -7.910 1.00 80.12 71 LYS A O 1
ATOM 567 N N . GLU A 1 72 ? 22.427 -1.612 -6.617 1.00 78.00 72 GLU A N 1
ATOM 568 C CA . GLU A 1 72 ? 23.841 -1.662 -7.004 1.00 78.00 72 GLU A CA 1
ATOM 569 C C . GLU A 1 72 ? 24.515 -2.940 -6.507 1.00 78.00 72 GLU A C 1
ATOM 571 O O . GLU A 1 72 ? 25.383 -3.496 -7.179 1.00 78.00 72 GLU A O 1
ATOM 576 N N . PHE A 1 73 ? 24.081 -3.451 -5.354 1.00 82.12 73 PHE A N 1
ATOM 577 C CA . PHE A 1 73 ? 24.522 -4.747 -4.860 1.00 82.12 73 PHE A CA 1
ATOM 578 C C . PHE A 1 73 ? 24.074 -5.871 -5.805 1.00 82.12 73 PHE A C 1
ATOM 580 O O . PHE A 1 73 ? 24.908 -6.676 -6.218 1.00 82.12 73 PHE A O 1
ATOM 587 N N . PHE A 1 74 ? 22.805 -5.886 -6.226 1.00 81.19 74 PHE A N 1
ATOM 588 C CA . PHE A 1 74 ? 22.298 -6.889 -7.172 1.00 81.19 74 PHE A CA 1
ATOM 589 C C . PHE A 1 74 ? 22.992 -6.798 -8.539 1.00 81.19 74 PHE A C 1
ATOM 591 O O . PHE A 1 74 ? 23.472 -7.815 -9.048 1.00 81.19 74 PHE A O 1
ATOM 598 N N . LYS A 1 75 ? 23.164 -5.578 -9.076 1.00 79.38 75 LYS A N 1
ATOM 599 C CA . LYS A 1 75 ? 23.903 -5.329 -10.327 1.00 79.38 75 LYS A CA 1
ATOM 600 C C . LYS A 1 7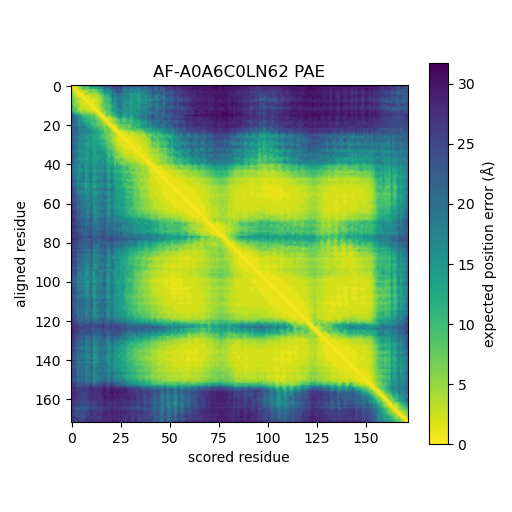5 ? 25.330 -5.888 -10.265 1.00 79.38 75 LYS A C 1
ATOM 602 O O . LYS A 1 75 ? 25.751 -6.573 -11.195 1.00 79.38 75 LYS A O 1
ATOM 607 N N . ARG A 1 76 ? 26.057 -5.665 -9.160 1.00 82.19 76 ARG A N 1
ATOM 608 C CA . ARG A 1 76 ? 27.422 -6.199 -8.954 1.00 82.19 76 ARG A CA 1
ATOM 609 C C . ARG A 1 76 ? 27.476 -7.719 -8.864 1.00 82.19 76 ARG A C 1
ATOM 611 O O . ARG A 1 76 ? 28.492 -8.303 -9.221 1.00 82.19 76 ARG A O 1
ATOM 618 N N . GLN A 1 77 ? 26.410 -8.357 -8.392 1.00 82.31 77 GLN A N 1
ATOM 619 C CA . GLN A 1 77 ? 26.315 -9.815 -8.364 1.00 82.31 77 GLN A CA 1
ATOM 620 C C . GLN A 1 77 ? 25.841 -10.417 -9.694 1.00 82.31 77 GLN A C 1
ATOM 622 O O . GLN A 1 77 ? 25.718 -11.634 -9.790 1.00 82.31 77 GLN A O 1
ATOM 627 N N . HIS A 1 78 ? 25.578 -9.595 -10.720 1.00 76.69 78 HIS A N 1
ATOM 628 C CA . HIS A 1 78 ? 24.930 -10.013 -11.968 1.00 76.69 78 HIS A CA 1
ATOM 629 C C . HIS A 1 78 ? 23.566 -10.688 -11.739 1.00 76.69 78 HIS A C 1
ATOM 631 O O . HIS A 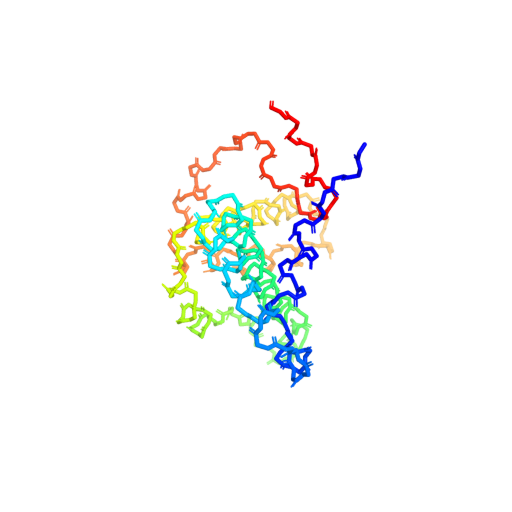1 78 ? 23.122 -11.516 -12.536 1.00 76.69 78 HIS A O 1
ATOM 637 N N . ILE A 1 79 ? 22.889 -10.316 -10.651 1.00 76.56 79 ILE A N 1
ATOM 638 C CA . ILE A 1 79 ? 21.539 -10.762 -10.317 1.00 76.56 79 ILE A CA 1
ATOM 639 C C . ILE A 1 79 ? 20.594 -9.605 -10.656 1.00 76.56 79 ILE A C 1
ATOM 641 O O . ILE A 1 79 ? 20.873 -8.449 -10.342 1.00 76.56 79 ILE A O 1
ATOM 645 N N . GLY A 1 80 ? 19.478 -9.892 -11.329 1.00 73.88 80 GLY A N 1
ATOM 646 C CA . GLY A 1 80 ? 18.439 -8.883 -11.550 1.00 73.88 80 GLY A CA 1
ATOM 647 C C . GLY A 1 80 ? 17.880 -8.369 -10.220 1.00 73.88 80 GLY A C 1
ATOM 648 O O . GLY A 1 80 ? 17.865 -9.101 -9.231 1.00 73.88 80 GLY A O 1
ATOM 649 N N . ILE A 1 81 ? 17.399 -7.124 -10.186 1.00 76.56 81 ILE A N 1
ATOM 650 C CA . ILE A 1 81 ? 16.761 -6.577 -8.982 1.00 76.56 81 ILE A CA 1
ATOM 651 C C . ILE A 1 81 ? 15.538 -7.450 -8.656 1.00 76.56 81 ILE A C 1
ATOM 653 O O . ILE A 1 81 ? 14.661 -7.626 -9.513 1.00 76.56 81 ILE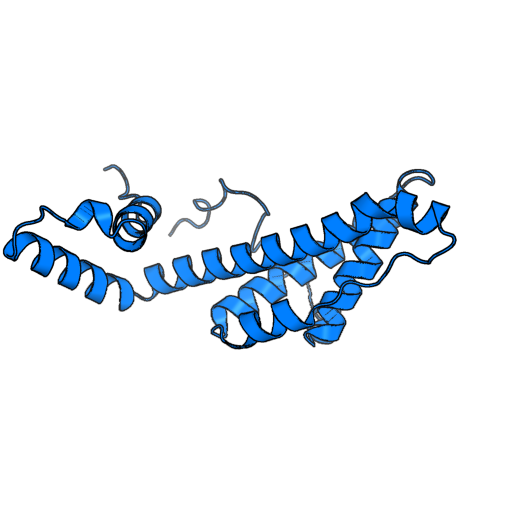 A O 1
ATOM 657 N N . PRO A 1 82 ? 15.471 -8.053 -7.456 1.00 81.06 82 PRO A N 1
ATOM 658 C CA . PRO A 1 82 ? 14.362 -8.917 -7.105 1.00 81.06 82 PRO A CA 1
ATOM 659 C C . PRO A 1 82 ? 13.079 -8.093 -7.028 1.00 81.06 82 PRO A C 1
ATOM 661 O O . PRO A 1 82 ? 13.059 -6.962 -6.549 1.00 81.06 82 PRO A O 1
ATOM 664 N N . LYS A 1 83 ? 11.970 -8.675 -7.482 1.00 79.69 83 LYS A N 1
ATOM 665 C CA . LYS A 1 83 ? 10.653 -8.096 -7.211 1.00 79.69 83 LYS A CA 1
ATOM 666 C C . LYS A 1 83 ? 10.347 -8.254 -5.728 1.00 79.69 83 LYS A C 1
ATOM 668 O O . LYS A 1 83 ? 10.647 -9.303 -5.155 1.00 79.69 83 LYS A O 1
ATOM 673 N N . ILE A 1 84 ? 9.704 -7.250 -5.141 1.00 85.44 84 ILE A N 1
ATOM 674 C CA . ILE A 1 84 ? 9.229 -7.312 -3.754 1.00 85.44 84 ILE A CA 1
ATOM 675 C C . ILE A 1 84 ? 8.446 -8.608 -3.476 1.00 85.44 84 ILE A C 1
ATOM 677 O O . ILE A 1 84 ? 7.582 -9.024 -4.259 1.00 85.44 84 ILE A O 1
ATOM 681 N N . ASN A 1 85 ? 8.744 -9.237 -2.338 1.00 85.69 85 ASN A N 1
ATOM 682 C CA . ASN A 1 85 ? 7.938 -10.318 -1.780 1.00 85.69 85 ASN A CA 1
ATOM 683 C C . ASN A 1 85 ? 6.919 -9.709 -0.814 1.00 85.69 85 ASN A C 1
ATOM 685 O O . ASN A 1 85 ? 7.290 -9.028 0.135 1.00 85.69 85 ASN A O 1
ATOM 689 N N . LEU A 1 86 ? 5.637 -9.946 -1.081 1.00 90.50 86 LEU A N 1
ATOM 690 C CA . LEU A 1 86 ? 4.526 -9.339 -0.351 1.00 90.50 86 LEU A CA 1
ATOM 691 C C . LEU A 1 86 ? 3.793 -10.317 0.570 1.00 90.50 86 LEU A C 1
ATOM 693 O O . LEU A 1 86 ? 2.783 -9.942 1.149 1.00 90.50 86 LEU A O 1
ATOM 697 N N . THR A 1 87 ? 4.266 -11.556 0.710 1.00 90.56 87 THR A N 1
ATOM 698 C CA . THR A 1 87 ? 3.526 -12.624 1.411 1.00 90.56 87 THR A CA 1
ATOM 699 C C . THR A 1 87 ? 3.180 -12.239 2.852 1.00 90.56 87 THR A C 1
ATOM 701 O O . THR A 1 87 ? 2.015 -12.304 3.252 1.00 90.56 87 THR A O 1
ATOM 704 N N . ASP A 1 88 ? 4.169 -11.762 3.609 1.00 89.50 88 ASP A N 1
ATOM 705 C CA . ASP A 1 88 ? 3.971 -11.367 5.007 1.00 89.50 88 ASP A CA 1
ATOM 706 C C . ASP A 1 88 ? 3.094 -10.116 5.114 1.00 89.50 88 ASP A C 1
ATOM 708 O O . ASP A 1 88 ? 2.197 -10.049 5.954 1.00 89.50 88 ASP A O 1
ATOM 712 N N . PHE A 1 89 ? 3.299 -9.154 4.205 1.00 93.31 89 PHE A N 1
ATOM 713 C CA . PHE A 1 89 ? 2.482 -7.945 4.128 1.00 93.31 89 PHE A CA 1
ATOM 714 C C . PHE A 1 89 ? 1.006 -8.281 3.893 1.00 93.31 89 PHE A C 1
ATOM 716 O O . PHE A 1 89 ? 0.153 -7.782 4.617 1.00 93.31 89 PHE A O 1
ATOM 723 N N . ILE A 1 90 ? 0.704 -9.142 2.917 1.00 93.38 90 ILE A N 1
ATOM 724 C CA . ILE A 1 90 ? -0.668 -9.538 2.566 1.00 93.38 90 ILE A CA 1
ATOM 725 C C . ILE A 1 90 ? -1.331 -10.250 3.740 1.00 93.38 90 ILE A C 1
ATOM 727 O O . ILE A 1 90 ? -2.451 -9.917 4.107 1.00 93.38 90 ILE A O 1
ATOM 731 N N . THR A 1 91 ? -0.617 -11.176 4.382 1.00 92.81 91 THR A N 1
ATOM 732 C CA . THR A 1 91 ? -1.145 -11.946 5.520 1.00 92.81 91 THR A CA 1
ATOM 733 C C . THR A 1 91 ? -1.584 -11.045 6.680 1.00 92.81 91 THR A C 1
ATOM 735 O O . THR A 1 91 ? -2.537 -11.355 7.403 1.00 92.81 91 THR A O 1
ATOM 738 N N . GLU A 1 92 ? -0.880 -9.936 6.892 1.00 93.25 92 GLU A N 1
ATOM 739 C CA . GLU A 1 92 ? -1.243 -8.922 7.879 1.00 93.25 92 GLU A CA 1
ATOM 740 C C . GLU A 1 92 ? -2.378 -8.023 7.374 1.00 93.25 92 GLU A C 1
ATOM 742 O O . GLU A 1 92 ? -3.393 -7.871 8.052 1.00 93.25 92 GLU A O 1
ATOM 747 N N . PHE A 1 93 ? -2.229 -7.491 6.162 1.00 94.12 93 PHE A N 1
ATOM 748 C CA . PHE A 1 93 ? -3.125 -6.509 5.562 1.00 94.12 93 PHE A CA 1
ATOM 749 C C . PHE A 1 93 ? -4.529 -7.060 5.256 1.00 94.12 93 PHE A C 1
ATOM 751 O O . PHE A 1 93 ? -5.521 -6.340 5.385 1.00 94.12 93 PHE A O 1
ATOM 758 N N . ASP A 1 94 ? -4.656 -8.349 4.936 1.00 93.75 94 ASP A N 1
ATOM 759 C CA . ASP A 1 94 ? -5.944 -8.997 4.651 1.00 93.75 94 ASP A CA 1
ATOM 760 C C . ASP A 1 94 ? -6.906 -8.972 5.845 1.00 93.75 94 ASP A C 1
ATOM 762 O O . ASP A 1 94 ? -8.127 -9.011 5.657 1.00 93.75 94 ASP A O 1
ATOM 766 N N . LYS A 1 95 ? -6.373 -8.856 7.066 1.00 93.88 95 LYS A N 1
ATOM 767 C CA . LYS A 1 95 ? -7.151 -8.801 8.313 1.00 93.88 95 LYS A CA 1
ATOM 768 C C . LYS A 1 95 ? -7.786 -7.434 8.566 1.00 93.88 95 LYS A C 1
ATOM 770 O O . LYS A 1 95 ? -8.603 -7.312 9.478 1.00 93.88 95 LYS A O 1
ATOM 775 N N . GLU A 1 96 ? -7.407 -6.409 7.808 1.00 93.62 96 GLU A N 1
ATOM 776 C CA . GLU A 1 96 ? -7.933 -5.059 7.989 1.00 93.62 96 GLU A CA 1
ATOM 777 C C . GLU A 1 96 ? -9.331 -4.889 7.385 1.00 93.62 96 GLU A C 1
ATOM 779 O O . GLU A 1 96 ? -9.784 -5.653 6.527 1.00 93.62 96 GLU A O 1
ATOM 784 N N . ASN A 1 97 ? -10.020 -3.848 7.851 1.00 89.44 97 ASN A N 1
ATOM 785 C CA . ASN A 1 97 ? -11.342 -3.489 7.356 1.00 89.44 97 ASN A CA 1
ATOM 786 C C . ASN A 1 97 ? -11.282 -2.821 5.968 1.00 89.44 97 ASN A C 1
ATOM 788 O O . ASN A 1 97 ? -10.237 -2.342 5.525 1.00 89.44 97 ASN A O 1
ATOM 792 N N . GLU A 1 98 ? -12.434 -2.755 5.299 1.00 87.56 98 GLU A N 1
ATOM 793 C CA . GLU A 1 98 ? -12.545 -2.207 3.942 1.00 87.56 98 GLU A CA 1
ATOM 794 C C . GLU A 1 98 ? -12.142 -0.730 3.843 1.00 87.56 98 GLU A C 1
ATOM 796 O O . GLU A 1 98 ? -11.546 -0.338 2.849 1.00 87.56 98 GLU A O 1
ATOM 801 N N . VAL A 1 99 ? -12.366 0.086 4.880 1.00 81.50 99 VAL A N 1
ATOM 802 C CA . VAL A 1 99 ? -11.985 1.513 4.866 1.00 81.50 99 VAL A CA 1
ATOM 803 C C . VAL A 1 99 ? -10.465 1.669 4.818 1.00 81.50 99 VAL A C 1
ATOM 805 O O . VAL A 1 99 ? -9.943 2.476 4.046 1.00 81.50 99 VAL A O 1
ATOM 808 N N . VAL A 1 100 ? -9.739 0.868 5.605 1.00 85.06 100 VAL A N 1
ATOM 809 C CA . VAL A 1 100 ? -8.268 0.827 5.572 1.00 85.06 100 VAL A CA 1
ATOM 810 C C . VAL A 1 100 ? -7.782 0.356 4.201 1.00 85.06 100 VAL A C 1
ATOM 812 O O . VAL A 1 100 ? -6.867 0.958 3.633 1.00 85.06 100 VAL A O 1
ATOM 815 N N . LYS A 1 101 ? -8.408 -0.691 3.649 1.00 89.88 101 LYS A N 1
ATOM 816 C CA . LYS A 1 101 ? -8.047 -1.256 2.341 1.00 89.88 101 LYS A CA 1
ATOM 817 C C . LYS A 1 101 ? -8.294 -0.277 1.195 1.00 89.88 101 LYS A C 1
ATOM 819 O O . LYS A 1 101 ? -7.415 -0.110 0.350 1.00 89.88 101 LYS A O 1
ATOM 824 N N . ASP A 1 102 ? -9.428 0.415 1.204 1.00 86.88 102 ASP A N 1
ATOM 825 C CA . ASP A 1 102 ? -9.784 1.451 0.234 1.00 86.88 102 ASP A CA 1
ATOM 826 C C . ASP A 1 102 ? -8.819 2.638 0.304 1.00 86.88 102 ASP A C 1
ATOM 828 O O . ASP A 1 102 ? -8.286 3.064 -0.724 1.00 86.88 102 ASP A O 1
ATOM 832 N N . GLY A 1 103 ? -8.536 3.133 1.515 1.00 84.50 103 GLY A N 1
ATOM 833 C CA . GLY A 1 103 ? -7.578 4.218 1.721 1.00 84.50 103 GLY A CA 1
ATOM 834 C C . GLY A 1 103 ? -6.168 3.845 1.258 1.00 84.50 103 GLY A C 1
ATOM 835 O O . GLY A 1 103 ? -5.493 4.640 0.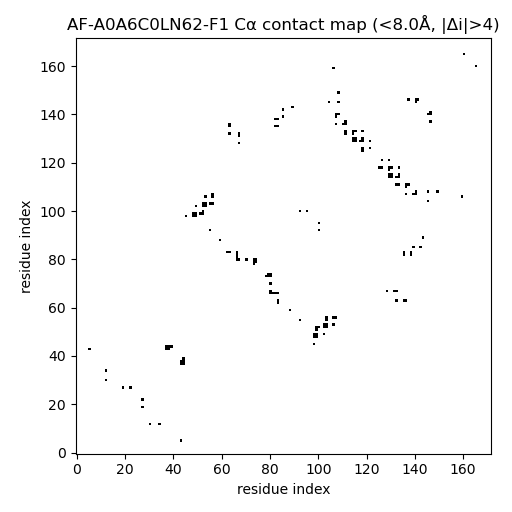607 1.00 84.50 103 GLY A O 1
ATOM 836 N N . PHE A 1 104 ? -5.728 2.616 1.535 1.00 93.31 104 PHE A N 1
ATOM 837 C CA . PHE A 1 104 ? -4.434 2.118 1.074 1.00 93.31 104 PHE A CA 1
ATOM 838 C C . PHE A 1 104 ? -4.391 1.953 -0.453 1.00 93.31 104 PHE A C 1
ATOM 840 O O . PHE A 1 104 ? -3.420 2.380 -1.083 1.00 93.31 104 PHE A O 1
ATOM 847 N N . ARG A 1 105 ? -5.439 1.373 -1.063 1.00 92.75 105 ARG A N 1
ATOM 848 C CA . ARG A 1 105 ? -5.559 1.229 -2.525 1.00 92.75 105 ARG A CA 1
ATOM 849 C C . ARG A 1 105 ? -5.366 2.575 -3.212 1.00 92.75 105 ARG A C 1
ATOM 851 O O . ARG A 1 105 ? -4.595 2.658 -4.165 1.00 92.75 105 ARG A O 1
ATOM 858 N N . GLU A 1 106 ? -6.027 3.611 -2.709 1.00 88.00 106 GLU A N 1
ATOM 859 C CA . GLU A 1 106 ? -5.933 4.965 -3.248 1.00 88.00 106 GLU A CA 1
ATOM 860 C C . GLU A 1 106 ? -4.493 5.498 -3.223 1.00 88.00 106 GLU A C 1
ATOM 862 O O . GLU A 1 106 ? -3.966 5.919 -4.255 1.00 88.00 106 GLU A O 1
ATOM 867 N N . LEU A 1 107 ? -3.818 5.400 -2.073 1.00 89.81 107 LEU A N 1
ATOM 868 C CA . LEU A 1 107 ? -2.439 5.872 -1.911 1.00 89.81 107 LEU A CA 1
ATOM 869 C C . LEU A 1 107 ? -1.468 5.168 -2.870 1.00 89.81 107 LEU A C 1
ATOM 871 O O . LEU A 1 107 ? -0.636 5.824 -3.499 1.00 89.81 107 LEU A O 1
ATOM 875 N N . ILE A 1 108 ? -1.597 3.850 -3.037 1.00 93.12 108 ILE A N 1
ATOM 876 C CA . ILE A 1 108 ? -0.742 3.077 -3.953 1.00 93.12 108 ILE A CA 1
ATOM 877 C C . ILE A 1 108 ? -0.995 3.438 -5.412 1.00 93.12 108 ILE A C 1
ATOM 879 O O . ILE A 1 108 ? -0.052 3.544 -6.197 1.00 93.12 108 ILE A O 1
ATOM 883 N N . VAL A 1 109 ? -2.256 3.630 -5.792 1.00 90.94 109 VAL A N 1
ATOM 884 C CA . VAL A 1 109 ? -2.625 4.001 -7.164 1.00 90.94 109 VAL A CA 1
ATOM 885 C C . VAL A 1 109 ? -2.089 5.391 -7.504 1.00 90.94 109 VAL A C 1
ATOM 887 O O . VAL A 1 109 ? -1.529 5.574 -8.589 1.00 90.94 109 VAL A O 1
ATOM 890 N N . ILE A 1 110 ? -2.207 6.347 -6.577 1.00 88.12 110 ILE A N 1
ATOM 891 C CA . ILE A 1 110 ? -1.636 7.693 -6.718 1.00 88.12 110 ILE A CA 1
ATOM 892 C C . ILE A 1 110 ? -0.116 7.611 -6.849 1.00 88.12 110 ILE A C 1
ATOM 894 O O . ILE A 1 110 ? 0.436 8.155 -7.807 1.00 88.12 110 ILE A O 1
ATOM 898 N N . GLN A 1 111 ? 0.553 6.893 -5.944 1.00 88.75 111 GLN A N 1
ATOM 899 C CA . GLN A 1 111 ? 2.007 6.758 -5.970 1.00 88.75 111 GLN A CA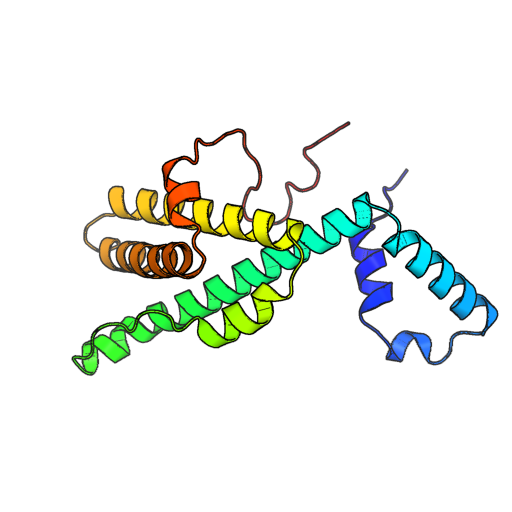 1
ATOM 900 C C . GLN A 1 111 ? 2.491 6.136 -7.282 1.00 88.75 111 GLN A C 1
ATOM 902 O O . GLN A 1 111 ? 3.409 6.658 -7.905 1.00 88.75 111 GLN A O 1
ATOM 907 N N . TYR A 1 112 ? 1.822 5.089 -7.770 1.00 91.12 112 TYR A N 1
ATOM 908 C CA . TYR A 1 112 ? 2.168 4.485 -9.054 1.00 91.12 112 TYR A CA 1
ATOM 909 C C . TYR A 1 112 ? 2.013 5.465 -10.227 1.00 91.12 112 TYR A C 1
ATOM 911 O O . TYR A 1 112 ? 2.869 5.520 -11.112 1.00 91.12 112 TYR A O 1
ATOM 919 N N . LYS A 1 113 ? 0.945 6.272 -10.241 1.00 86.88 113 LYS A N 1
ATOM 920 C CA . LYS A 1 113 ? 0.763 7.319 -11.259 1.00 86.88 113 LYS A CA 1
ATOM 921 C C . LYS A 1 113 ? 1.835 8.405 -11.171 1.00 86.88 113 LYS A C 1
ATOM 923 O O . LYS A 1 113 ? 2.281 8.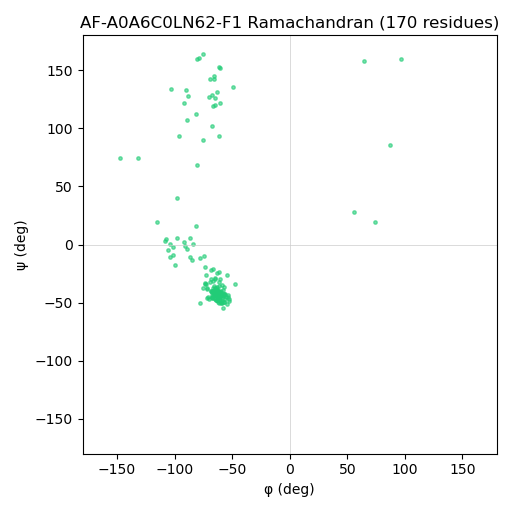872 -12.218 1.00 86.88 113 LYS A O 1
ATOM 928 N N . LEU A 1 114 ? 2.257 8.787 -9.965 1.00 86.12 114 LEU A N 1
ATOM 929 C CA . LEU A 1 114 ? 3.365 9.722 -9.760 1.00 86.12 114 LEU A CA 1
ATOM 930 C C . LEU A 1 114 ? 4.678 9.141 -10.290 1.00 86.12 114 LEU A C 1
ATOM 932 O O . LEU A 1 114 ? 5.349 9.806 -11.075 1.00 86.12 114 LEU A O 1
ATOM 936 N N . SER A 1 115 ? 5.003 7.888 -9.965 1.00 86.25 115 SER A N 1
ATOM 937 C CA . SER A 1 115 ? 6.188 7.207 -10.501 1.00 86.25 115 SER A CA 1
ATOM 938 C C . SER A 1 115 ? 6.170 7.155 -12.030 1.00 86.25 115 SER A C 1
ATOM 940 O O . SER A 1 115 ? 7.168 7.496 -12.661 1.00 86.25 115 SER A O 1
ATOM 942 N N . LEU A 1 116 ? 5.024 6.827 -12.644 1.00 86.12 116 LEU A N 1
ATOM 943 C CA . LEU A 1 116 ? 4.867 6.865 -14.104 1.00 86.12 116 LEU A CA 1
ATOM 944 C C . LEU A 1 116 ? 5.097 8.271 -14.663 1.00 86.12 116 LEU A C 1
ATOM 946 O O . LEU A 1 116 ? 5.785 8.427 -15.669 1.00 86.12 116 LEU A O 1
ATOM 950 N N . HIS A 1 117 ? 4.539 9.295 -14.018 1.00 85.69 117 HIS A N 1
ATOM 951 C CA . HIS A 1 117 ? 4.722 10.681 -14.432 1.00 85.69 117 HIS A CA 1
ATOM 952 C C . HIS A 1 117 ? 6.198 11.080 -14.423 1.00 85.69 117 HIS A C 1
ATOM 954 O O . HIS A 1 117 ? 6.695 11.600 -15.424 1.00 85.69 117 HIS A O 1
ATOM 960 N N . TYR A 1 118 ? 6.902 10.810 -13.323 1.00 82.44 118 TYR A N 1
ATOM 961 C CA . TYR A 1 118 ? 8.319 11.131 -13.205 1.00 82.44 118 TYR A CA 1
ATOM 962 C C . TYR A 1 118 ? 9.162 10.332 -14.188 1.00 82.44 118 TYR A C 1
ATOM 964 O O . TYR A 1 118 ? 9.963 10.935 -14.890 1.00 82.44 118 TYR A O 1
ATOM 972 N N . TYR A 1 119 ? 8.899 9.035 -14.354 1.00 83.19 119 TYR A N 1
ATOM 973 C CA . TYR A 1 119 ? 9.565 8.212 -15.362 1.00 83.19 119 TYR A CA 1
ATOM 974 C C . TYR A 1 119 ? 9.406 8.785 -16.778 1.00 83.19 119 TYR A C 1
ATOM 976 O O . TYR A 1 119 ? 10.389 8.934 -17.496 1.00 83.19 119 TYR A O 1
ATOM 984 N N . THR A 1 120 ? 8.191 9.186 -17.171 1.00 80.50 120 THR A N 1
ATOM 985 C CA . THR A 1 120 ? 7.946 9.758 -18.511 1.00 80.50 120 THR A CA 1
ATOM 986 C C . THR A 1 120 ? 8.613 11.114 -18.744 1.00 80.50 120 THR A C 1
ATOM 988 O O . THR A 1 120 ? 8.786 11.515 -19.893 1.00 80.50 120 THR A O 1
ATOM 991 N N . LYS A 1 121 ? 8.958 11.834 -17.672 1.00 80.44 121 LYS A N 1
ATOM 992 C CA . LYS A 1 121 ? 9.606 13.151 -17.721 1.00 80.44 121 LYS A CA 1
ATOM 993 C C . LYS A 1 121 ? 11.088 13.114 -17.349 1.00 80.44 121 LYS A C 1
ATOM 995 O O . LYS A 1 121 ? 11.737 14.159 -17.393 1.00 80.44 121 LYS A O 1
ATOM 1000 N N . ALA A 1 122 ? 11.599 11.956 -16.946 1.00 80.12 122 ALA A N 1
ATOM 1001 C CA . ALA A 1 122 ? 12.958 11.804 -16.469 1.00 80.12 122 ALA A CA 1
ATOM 1002 C C . ALA A 1 122 ? 13.954 12.063 -17.600 1.00 80.12 122 ALA A C 1
ATOM 1004 O O . ALA A 1 122 ? 13.717 11.723 -18.760 1.00 80.12 122 ALA A O 1
ATOM 1005 N N . ARG A 1 123 ? 15.092 12.659 -17.243 1.00 70.25 123 ARG A N 1
ATOM 1006 C CA . ARG A 1 123 ? 16.281 12.674 -18.103 1.00 70.25 123 ARG A CA 1
ATOM 1007 C C . ARG A 1 123 ? 17.015 11.338 -17.961 1.00 70.25 123 ARG A C 1
ATOM 1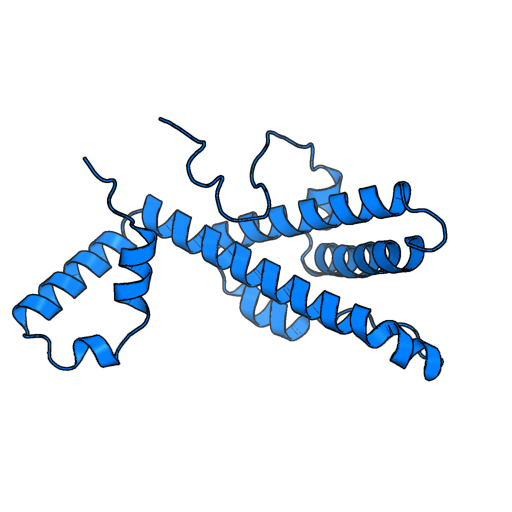009 O O . ARG A 1 123 ? 16.853 10.665 -16.946 1.00 70.25 123 ARG A O 1
ATOM 1016 N N . ASP A 1 124 ? 17.858 10.994 -18.934 1.00 71.50 124 ASP A N 1
ATOM 1017 C CA . ASP A 1 124 ? 18.504 9.672 -19.047 1.00 71.50 124 ASP A CA 1
ATOM 1018 C C . ASP A 1 124 ? 19.149 9.148 -17.747 1.00 71.50 124 ASP A C 1
ATOM 1020 O O . ASP A 1 124 ? 19.113 7.952 -17.485 1.00 71.50 124 ASP A O 1
ATOM 1024 N N . TYR A 1 125 ? 19.701 10.022 -16.897 1.00 65.69 125 TYR A N 1
ATOM 1025 C CA . TYR A 1 125 ? 20.382 9.627 -15.656 1.00 65.69 125 TYR A CA 1
ATOM 1026 C C . TYR A 1 125 ? 19.454 9.417 -14.437 1.00 65.69 125 TYR A C 1
ATOM 1028 O O . TYR A 1 125 ? 19.895 8.845 -13.446 1.00 65.69 125 TYR A O 1
ATOM 1036 N N . GLU A 1 126 ? 18.190 9.856 -14.486 1.00 66.31 126 GLU A N 1
ATOM 1037 C CA . GLU A 1 126 ? 17.181 9.673 -13.413 1.00 66.31 126 GLU A CA 1
ATOM 1038 C C . GLU A 1 126 ? 16.170 8.568 -13.770 1.00 66.31 126 GLU A C 1
ATOM 1040 O O . GLU A 1 126 ? 15.371 8.135 -12.941 1.00 66.31 126 GLU A O 1
ATOM 1045 N N . MET A 1 127 ? 16.197 8.117 -15.027 1.00 72.12 127 MET A N 1
ATOM 1046 C CA . MET A 1 127 ? 15.224 7.196 -15.607 1.00 72.12 127 MET A CA 1
ATOM 1047 C C . MET A 1 127 ? 15.229 5.825 -14.921 1.00 72.12 127 MET A C 1
ATOM 1049 O O . MET A 1 127 ? 14.160 5.252 -14.721 1.00 72.12 127 MET A O 1
ATOM 1053 N N . ASP A 1 128 ? 16.406 5.336 -14.521 1.00 73.94 128 ASP A N 1
ATOM 1054 C CA . ASP A 1 128 ? 16.575 4.041 -13.851 1.00 73.94 128 ASP A CA 1
ATOM 1055 C C . ASP A 1 128 ? 15.832 3.979 -12.507 1.00 73.94 128 ASP A C 1
ATOM 1057 O O . ASP A 1 128 ? 15.182 2.979 -12.212 1.00 73.94 128 ASP A O 1
ATOM 1061 N N . ASP A 1 129 ? 15.889 5.041 -11.698 1.00 73.00 129 ASP A N 1
ATOM 1062 C CA . ASP A 1 129 ? 15.259 5.055 -10.371 1.00 73.00 129 ASP A CA 1
ATOM 1063 C C . ASP A 1 129 ? 13.732 5.082 -10.468 1.00 73.00 129 ASP A C 1
ATOM 1065 O O . ASP A 1 129 ? 13.046 4.255 -9.863 1.00 73.00 129 ASP A O 1
ATOM 1069 N N . TYR A 1 130 ? 13.187 5.960 -11.313 1.00 80.94 130 TYR A N 1
ATOM 1070 C CA . TYR A 1 130 ? 11.740 6.029 -11.517 1.00 80.94 130 TYR A CA 1
ATOM 1071 C C . TYR A 1 130 ? 11.181 4.798 -12.239 1.00 80.94 130 TYR A C 1
ATOM 1073 O O . TYR A 1 130 ? 10.022 4.427 -12.020 1.00 80.94 130 TYR A O 1
ATOM 1081 N N . LEU A 1 131 ? 11.979 4.155 -13.099 1.00 85.81 131 LEU A N 1
ATOM 1082 C CA . LEU A 1 131 ? 11.604 2.886 -13.715 1.00 85.81 131 LEU A CA 1
ATOM 1083 C C . LEU A 1 131 ? 11.439 1.803 -12.652 1.00 85.81 131 LEU A C 1
ATOM 1085 O O . LEU A 1 131 ? 10.445 1.073 -12.690 1.00 85.81 131 LEU A O 1
ATOM 1089 N N . GLU A 1 132 ? 12.362 1.716 -11.695 1.00 88.06 132 GLU A N 1
ATOM 1090 C CA . GLU A 1 132 ? 12.257 0.706 -10.648 1.00 88.06 132 GLU A CA 1
ATOM 1091 C C . GLU A 1 132 ? 11.083 0.953 -9.712 1.00 88.06 132 GLU A C 1
ATOM 1093 O O . GLU A 1 132 ? 10.327 0.017 -9.437 1.00 88.06 132 GLU A O 1
ATOM 1098 N N . ASP A 1 133 ? 10.821 2.204 -9.335 1.00 87.88 133 ASP A N 1
ATOM 1099 C CA . ASP A 1 133 ? 9.579 2.550 -8.641 1.00 87.88 133 ASP A CA 1
ATOM 1100 C C . ASP A 1 133 ? 8.350 2.053 -9.420 1.00 87.88 133 ASP A C 1
ATOM 1102 O O . ASP A 1 133 ? 7.482 1.362 -8.873 1.00 87.88 133 ASP A O 1
ATOM 1106 N N . CYS A 1 134 ? 8.284 2.327 -10.728 1.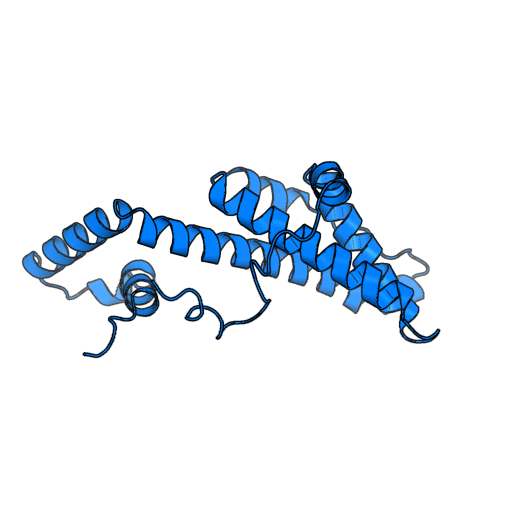00 90.69 134 CYS A N 1
ATOM 1107 C CA . CYS A 1 134 ? 7.186 1.854 -11.569 1.00 90.69 134 CYS A CA 1
ATOM 1108 C C . CYS A 1 134 ? 7.054 0.324 -11.544 1.00 90.69 134 CYS A C 1
ATOM 1110 O O . CYS A 1 134 ? 5.937 -0.198 -11.470 1.00 90.69 134 CYS A O 1
ATOM 1112 N N . VAL A 1 135 ? 8.166 -0.409 -11.616 1.00 91.69 135 VAL A N 1
ATOM 1113 C CA . VAL A 1 135 ? 8.171 -1.878 -11.599 1.00 91.69 135 VAL A CA 1
ATOM 1114 C C . VAL A 1 135 ? 7.656 -2.410 -10.261 1.00 91.69 135 VAL A C 1
ATOM 1116 O O . VAL A 1 135 ? 6.785 -3.292 -10.254 1.00 91.69 135 VAL A O 1
ATOM 1119 N N . GLN A 1 136 ? 8.137 -1.867 -9.141 1.00 93.50 136 GLN A N 1
ATOM 1120 C CA . GLN A 1 136 ? 7.768 -2.354 -7.813 1.00 93.50 136 GLN A CA 1
ATOM 1121 C C . GLN A 1 136 ? 6.318 -1.994 -7.451 1.00 93.50 136 GLN A C 1
ATOM 1123 O O . GLN A 1 136 ? 5.549 -2.879 -7.065 1.00 93.50 136 GLN A O 1
ATOM 1128 N N . TYR A 1 137 ? 5.873 -0.753 -7.675 1.00 93.56 137 TYR A N 1
ATOM 1129 C CA . TYR A 1 137 ? 4.479 -0.366 -7.408 1.00 93.56 137 TYR A CA 1
ATOM 1130 C C . TYR A 1 137 ? 3.482 -1.080 -8.329 1.00 93.56 137 TYR A C 1
ATOM 1132 O O . TYR A 1 137 ? 2.411 -1.497 -7.877 1.00 93.56 137 TYR A O 1
ATOM 1140 N N . LYS A 1 138 ? 3.836 -1.333 -9.598 1.00 94.12 138 LYS A N 1
ATOM 1141 C CA . LYS A 1 138 ? 3.013 -2.176 -10.480 1.00 94.12 138 LYS A CA 1
ATOM 1142 C C . LYS A 1 138 ? 2.856 -3.587 -9.913 1.00 94.12 138 LYS A C 1
ATOM 1144 O O . LYS A 1 138 ? 1.762 -4.151 -9.983 1.00 94.12 138 LYS A O 1
ATOM 1149 N N . LYS A 1 139 ? 3.917 -4.158 -9.331 1.00 93.75 139 LYS A N 1
ATOM 1150 C CA . LYS A 1 139 ? 3.854 -5.473 -8.680 1.00 93.75 139 LYS A CA 1
ATOM 1151 C C . LYS A 1 139 ? 2.929 -5.458 -7.459 1.00 93.75 139 LYS A C 1
ATOM 1153 O O . LYS A 1 139 ? 2.166 -6.416 -7.312 1.00 93.75 139 LYS A O 1
ATOM 1158 N N . VAL A 1 140 ? 2.930 -4.397 -6.645 1.00 95.00 140 VAL A N 1
ATOM 1159 C CA . VAL A 1 140 ? 1.949 -4.221 -5.551 1.00 95.00 140 VAL A CA 1
ATOM 1160 C C . VAL A 1 140 ? 0.525 -4.239 -6.103 1.00 95.00 140 VAL A C 1
ATOM 1162 O O . VAL A 1 140 ? -0.278 -5.077 -5.694 1.00 95.00 140 VAL A O 1
ATOM 1165 N N . LEU A 1 141 ? 0.230 -3.383 -7.089 1.00 94.75 141 LEU A N 1
ATOM 1166 C CA . LEU A 1 141 ? -1.105 -3.273 -7.686 1.00 94.75 141 LEU A CA 1
ATOM 1167 C C . LEU A 1 141 ? -1.609 -4.602 -8.254 1.00 94.75 141 LEU A C 1
ATOM 1169 O O . LEU A 1 141 ? -2.769 -4.956 -8.063 1.00 94.75 141 LEU A O 1
ATOM 1173 N N . GLN A 1 142 ? -0.751 -5.341 -8.958 1.00 94.31 142 GLN A N 1
ATOM 1174 C CA . GLN A 1 142 ? -1.112 -6.641 -9.526 1.00 94.31 142 GLN A CA 1
ATOM 1175 C C . GLN A 1 142 ? -1.345 -7.695 -8.447 1.00 94.31 142 GLN A C 1
ATOM 1177 O O . GLN A 1 142 ? -2.259 -8.501 -8.571 1.00 94.31 142 GLN A O 1
ATOM 1182 N N . THR A 1 143 ? -0.520 -7.696 -7.400 1.00 93.56 143 THR A N 1
ATOM 1183 C CA . THR A 1 143 ? -0.593 -8.717 -6.350 1.00 93.56 143 THR A CA 1
ATOM 1184 C C . THR A 1 143 ? -1.822 -8.521 -5.462 1.00 93.56 143 THR A C 1
ATOM 1186 O O . THR A 1 143 ? -2.423 -9.504 -5.048 1.00 93.56 143 THR A O 1
ATOM 1189 N N . LEU A 1 144 ? -2.232 -7.273 -5.224 1.00 93.88 144 LEU A N 1
ATOM 1190 C CA . LEU A 1 144 ? -3.408 -6.940 -4.412 1.00 93.88 144 LEU A CA 1
ATOM 1191 C C . LEU A 1 144 ? -4.707 -6.795 -5.226 1.00 93.88 144 LEU A C 1
ATOM 1193 O O . LEU A 1 144 ? -5.747 -6.463 -4.670 1.00 93.88 144 LEU A O 1
ATOM 1197 N N . GLY A 1 145 ? -4.669 -7.014 -6.545 1.00 93.94 145 GLY A N 1
ATOM 1198 C CA . GLY A 1 145 ? -5.860 -6.917 -7.400 1.00 93.94 145 GLY A CA 1
ATOM 1199 C C . GLY A 1 145 ? -6.343 -5.486 -7.681 1.00 93.94 145 GLY A C 1
ATOM 1200 O O . GLY A 1 145 ? -7.480 -5.280 -8.090 1.00 93.94 145 GLY A O 1
ATOM 1201 N N . TYR A 1 146 ? -5.492 -4.474 -7.505 1.00 94.19 146 TYR A N 1
ATOM 1202 C CA . TYR A 1 146 ? -5.844 -3.056 -7.675 1.00 94.19 146 TYR A CA 1
ATOM 1203 C C . TYR A 1 146 ? -5.609 -2.516 -9.087 1.00 94.19 146 TYR A C 1
ATOM 1205 O O . TYR A 1 146 ? -5.872 -1.345 -9.364 1.00 94.19 146 TYR A O 1
ATOM 1213 N N . TYR A 1 147 ? -5.100 -3.343 -10.000 1.00 90.69 147 TYR A N 1
ATOM 1214 C CA . TYR A 1 147 ? -4.714 -2.888 -11.333 1.00 90.69 147 TYR A CA 1
ATOM 1215 C C . TYR A 1 147 ? -5.901 -2.377 -12.165 1.00 90.69 147 TYR A C 1
ATOM 1217 O O . TYR A 1 147 ? -5.769 -1.377 -12.870 1.00 90.69 147 TYR A O 1
ATOM 1225 N N . ASP A 1 148 ? -7.073 -3.005 -12.054 1.00 90.31 148 ASP A N 1
ATOM 1226 C CA . ASP A 1 148 ? -8.267 -2.550 -12.776 1.00 90.31 148 ASP A CA 1
ATOM 1227 C C . ASP A 1 148 ? -8.854 -1.268 -12.181 1.00 90.31 148 ASP A C 1
ATOM 1229 O O . ASP A 1 148 ? -9.307 -0.399 -12.928 1.00 90.31 148 ASP A O 1
ATOM 1233 N N . TYR A 1 149 ? -8.762 -1.089 -10.858 1.00 89.06 149 TYR A N 1
ATOM 1234 C CA . TYR A 1 149 ? -9.074 0.192 -10.224 1.00 89.06 149 TYR A CA 1
ATOM 1235 C C . TYR A 1 149 ? -8.156 1.291 -10.769 1.00 89.06 149 TYR A C 1
ATOM 1237 O O . TYR A 1 149 ? -8.646 2.307 -11.249 1.00 89.06 149 TYR A O 1
ATOM 1245 N N . TYR A 1 150 ? -6.838 1.058 -10.804 1.00 88.88 150 TYR A N 1
ATOM 1246 C CA . TYR A 1 150 ? -5.864 1.993 -11.380 1.00 88.88 150 TYR A CA 1
ATOM 1247 C C . TYR A 1 150 ? -6.204 2.402 -12.826 1.00 88.88 150 TYR A C 1
ATOM 1249 O O . TYR A 1 150 ? -6.138 3.591 -13.148 1.00 88.88 150 TYR A O 1
ATOM 1257 N N . LYS A 1 151 ? -6.569 1.448 -13.695 1.00 87.81 151 LYS A N 1
ATOM 1258 C CA . LYS A 1 151 ? -6.889 1.732 -15.109 1.00 87.81 151 LYS A CA 1
ATOM 1259 C C . LYS A 1 151 ? -8.076 2.675 -15.261 1.00 87.81 151 LYS A C 1
ATOM 1261 O O . LYS A 1 151 ? -8.050 3.555 -16.115 1.00 87.81 151 LYS A O 1
ATOM 1266 N N . ASN A 1 152 ? -9.100 2.467 -14.440 1.00 85.94 152 ASN A N 1
ATOM 1267 C CA . ASN A 1 152 ? -10.333 3.248 -14.470 1.00 85.94 152 ASN A CA 1
ATOM 1268 C C . ASN A 1 152 ? -10.262 4.490 -13.573 1.00 85.94 152 ASN A C 1
ATOM 1270 O O . ASN A 1 152 ? -11.201 5.282 -13.542 1.00 85.94 152 ASN A O 1
ATOM 1274 N N . TYR A 1 153 ? -9.158 4.665 -12.843 1.00 79.75 153 TYR A N 1
ATOM 1275 C CA . TYR A 1 153 ? -8.971 5.774 -11.928 1.00 79.75 153 TYR A CA 1
ATOM 1276 C C . TYR A 1 153 ? -8.859 7.083 -12.711 1.00 79.75 153 TYR A C 1
ATOM 1278 O O . TYR A 1 153 ? -7.814 7.410 -13.285 1.00 79.75 153 TYR A O 1
ATOM 1286 N N . VAL A 1 154 ? -9.943 7.847 -12.725 1.00 68.25 154 VAL A N 1
ATOM 1287 C CA . VAL A 1 154 ? -9.962 9.248 -13.140 1.00 68.25 154 VAL A CA 1
ATOM 1288 C C . VAL A 1 154 ? -9.696 10.067 -11.888 1.00 68.25 154 VAL A C 1
ATOM 1290 O O . VAL A 1 154 ? -10.305 9.798 -10.860 1.00 68.25 154 VAL A O 1
ATOM 1293 N N . VAL A 1 155 ? -8.785 11.042 -11.954 1.00 58.09 155 VAL A N 1
ATOM 1294 C CA . VAL A 1 155 ? -8.482 11.920 -10.813 1.00 58.09 155 VAL A CA 1
ATOM 1295 C C . VAL A 1 155 ? -9.754 12.690 -10.448 1.00 58.09 155 VAL A C 1
ATOM 1297 O O . VAL A 1 155 ? -10.064 13.724 -11.039 1.00 58.09 155 VAL A O 1
ATOM 1300 N N . SER A 1 156 ? -10.536 12.160 -9.512 1.00 44.16 156 SER A N 1
ATOM 1301 C CA . SER A 1 156 ? -11.759 12.784 -9.034 1.00 44.16 156 SER A CA 1
ATOM 1302 C C . SER A 1 156 ? -11.433 13.567 -7.768 1.00 44.16 156 SER A C 1
ATOM 1304 O O . SER A 1 156 ? -11.480 13.015 -6.675 1.00 44.16 156 SER A O 1
ATOM 1306 N N . LYS A 1 157 ? -11.139 14.865 -7.935 1.00 42.81 157 LYS A N 1
ATOM 1307 C CA . LYS A 1 157 ? -10.889 15.841 -6.852 1.00 42.81 157 LYS A CA 1
ATOM 1308 C C . LYS A 1 157 ? -9.630 15.539 -6.002 1.00 42.81 157 LYS A C 1
ATOM 1310 O O . LYS A 1 157 ? -9.124 14.423 -6.018 1.00 42.81 157 LYS A O 1
ATOM 1315 N N . PRO A 1 158 ? -9.050 16.542 -5.309 1.00 41.66 158 PRO A N 1
ATOM 1316 C CA . PRO A 1 158 ? -7.747 16.416 -4.660 1.00 41.66 158 PRO A CA 1
ATOM 1317 C C . PRO A 1 158 ? -7.917 15.704 -3.318 1.00 41.66 158 PRO A C 1
ATOM 1319 O O . PRO A 1 158 ? -7.823 16.301 -2.248 1.00 41.66 158 PRO A O 1
ATOM 1322 N N . HIS A 1 159 ? -8.266 14.428 -3.348 1.00 40.16 159 HIS A N 1
ATOM 1323 C CA . HIS A 1 159 ? -8.317 13.633 -2.139 1.00 40.16 159 HIS A CA 1
ATOM 1324 C C . HIS A 1 159 ? -6.932 13.024 -1.933 1.00 40.16 159 HIS A C 1
ATOM 1326 O O . HIS A 1 159 ? -6.507 12.126 -2.647 1.00 40.16 159 HIS A O 1
ATOM 1332 N N . PHE A 1 160 ? -6.257 13.585 -0.927 1.00 44.47 160 PHE A N 1
ATOM 1333 C CA . PHE A 1 160 ? -5.024 13.118 -0.296 1.00 44.47 160 PHE A CA 1
ATOM 1334 C C . PHE A 1 160 ? -3.713 13.576 -0.949 1.00 44.47 160 PHE A C 1
ATOM 1336 O O . PHE A 1 160 ? -3.054 12.875 -1.710 1.00 44.47 160 PHE A O 1
ATOM 1343 N N . ILE A 1 161 ? -3.295 14.775 -0.530 1.00 45.44 161 ILE A N 1
ATOM 1344 C CA . ILE A 1 161 ? -1.907 15.234 -0.584 1.00 45.44 161 ILE A CA 1
ATOM 1345 C C . ILE A 1 161 ? -1.090 14.392 0.407 1.00 45.44 161 ILE A C 1
ATOM 1347 O O . ILE A 1 161 ? -1.463 14.234 1.573 1.00 45.44 161 ILE A O 1
ATOM 1351 N N . MET A 1 162 ? 0.017 13.831 -0.077 1.00 46.44 162 MET A N 1
ATOM 1352 C CA . MET A 1 162 ? 1.034 13.189 0.748 1.00 46.44 162 MET A CA 1
ATOM 1353 C C . MET A 1 162 ? 1.693 14.251 1.647 1.00 46.44 162 MET A C 1
ATOM 1355 O O . MET A 1 162 ? 2.290 15.190 1.130 1.00 46.44 162 MET A O 1
ATOM 1359 N N . SER A 1 163 ? 1.608 14.080 2.975 1.00 42.38 163 SER A N 1
ATOM 1360 C CA . SER A 1 163 ? 2.215 14.902 4.056 1.00 42.38 163 SER A CA 1
ATOM 1361 C C . SER A 1 163 ? 1.304 15.985 4.714 1.00 42.38 163 SER A C 1
ATOM 1363 O O . SER A 1 163 ? 0.208 16.253 4.221 1.00 42.38 163 SER A O 1
ATOM 1365 N N . PRO A 1 164 ? 1.619 16.470 5.940 1.00 37.66 164 PRO A N 1
ATOM 1366 C CA . PRO A 1 164 ? 0.799 16.243 7.143 1.00 37.66 164 PRO A CA 1
ATOM 1367 C C . PRO A 1 164 ? -0.091 17.429 7.559 1.00 37.66 164 PRO A C 1
ATOM 1369 O O . PRO A 1 164 ? -0.856 17.313 8.513 1.00 37.66 164 PRO A O 1
ATOM 1372 N N . GLU A 1 165 ? -0.019 18.549 6.847 1.00 40.00 165 GLU A N 1
ATOM 1373 C CA . GLU A 1 165 ? -0.587 19.842 7.261 1.00 40.00 165 GLU A CA 1
ATOM 1374 C C . GLU A 1 165 ? -1.945 20.146 6.603 1.00 40.00 165 GLU A C 1
ATOM 1376 O O . GLU A 1 165 ? -2.746 20.906 7.140 1.00 40.00 165 GLU A O 1
ATOM 1381 N N . ASN A 1 166 ? -2.289 19.453 5.514 1.00 46.00 166 ASN A N 1
ATOM 1382 C CA . ASN A 1 166 ? -3.533 19.685 4.759 1.00 46.00 166 ASN A CA 1
ATOM 1383 C C . ASN A 1 166 ? -4.772 18.996 5.370 1.00 46.00 166 ASN A C 1
ATOM 1385 O O . ASN A 1 166 ? -5.802 18.834 4.720 1.00 46.00 166 ASN A O 1
ATOM 1389 N N . LEU A 1 167 ? -4.681 18.572 6.634 1.00 38.75 167 LEU A N 1
ATOM 1390 C CA . LEU A 1 167 ? -5.761 17.931 7.394 1.00 38.75 167 LEU A CA 1
ATOM 1391 C C . LEU A 1 167 ? -6.852 18.918 7.856 1.00 38.75 167 LEU A C 1
ATOM 1393 O O . LEU A 1 167 ? -7.901 18.468 8.314 1.00 38.75 167 LEU A O 1
ATOM 1397 N N . TYR A 1 168 ? -6.618 20.230 7.720 1.00 38.22 168 TYR A N 1
ATOM 1398 C CA . TYR A 1 168 ? -7.560 21.290 8.102 1.00 38.22 168 TYR A CA 1
ATOM 1399 C C . TYR A 1 168 ? -8.291 21.965 6.921 1.00 38.22 168 TYR A C 1
ATOM 1401 O O . TYR A 1 168 ? -9.135 22.823 7.155 1.00 38.22 168 TYR A O 1
ATOM 1409 N N . GLU A 1 169 ? -8.058 21.568 5.665 1.00 35.28 169 GLU A N 1
ATOM 1410 C CA . GLU A 1 169 ? -8.685 22.213 4.490 1.00 35.28 169 GLU A CA 1
ATOM 1411 C C . GLU A 1 169 ? -9.922 21.488 3.933 1.00 35.28 169 GLU A C 1
ATOM 1413 O O . GLU A 1 169 ? -10.152 21.445 2.727 1.00 35.28 169 GLU A O 1
ATOM 1418 N N . TYR A 1 170 ? -10.779 20.967 4.808 1.00 36.03 170 TYR A N 1
ATOM 1419 C CA . TYR A 1 170 ? -12.169 20.685 4.439 1.00 36.03 170 TYR A CA 1
ATOM 1420 C C . TYR A 1 170 ? -13.083 21.266 5.520 1.00 36.03 170 TYR A C 1
ATOM 1422 O O . TYR A 1 170 ? -13.584 20.570 6.399 1.00 36.03 170 TYR A O 1
ATOM 1430 N N . ILE A 1 171 ? -13.191 22.596 5.484 1.00 29.05 171 ILE A N 1
ATOM 1431 C CA . ILE A 1 171 ? -14.080 23.415 6.311 1.00 29.05 171 ILE A CA 1
ATOM 1432 C C . ILE A 1 171 ? -15.542 23.081 5.961 1.00 29.05 171 ILE A C 1
ATOM 1434 O O . ILE A 1 171 ? -15.905 23.192 4.794 1.00 29.05 171 ILE A O 1
ATOM 1438 N N . LEU A 1 172 ? -16.316 22.741 7.006 1.00 32.75 172 LEU A N 1
ATOM 1439 C CA . LEU A 1 172 ? -17.787 22.781 7.178 1.00 32.75 172 LEU A CA 1
ATOM 1440 C C . LEU A 1 172 ? -18.682 22.141 6.101 1.00 32.75 172 LEU A C 1
ATOM 1442 O O . LEU A 1 172 ? -18.856 22.723 5.010 1.00 32.75 172 LEU A O 1
#

Foldseek 3Di:
DDDDPVVVVVCVLPPCPPVCPPPDPVRVVVSVVVVVVLCVDPVSVLVVLLVLLVVLLVVLVVQLVVLLVCCVVCVVVVHHRDAGDCVVVCVVVVPDDPSSVVSNLVSLLVQLVVLVVCLVVDDPVCNVSSVSSNVRSVVVCVVSVSVVVSVPDDPDDPPDDPDDPCPPPPDD